Protein AF-A0A4U5U1N6-F1 (afdb_monomer)

Radius of gyration: 13.66 Å; Cα contacts (8 Å, |Δi|>4): 102; chains: 1; bounding box: 33×29×35 Å

Mean predicted aligned error: 4.56 Å

Structure (mmCIF, N/CA/C/O backbone):
data_AF-A0A4U5U1N6-F1
#
_entry.id   AF-A0A4U5U1N6-F1
#
loop_
_atom_site.group_PDB
_atom_site.id
_atom_site.type_symbol
_atom_site.label_atom_id
_atom_site.label_alt_id
_atom_site.label_comp_id
_atom_site.label_asym_id
_atom_site.label_entity_id
_atom_site.label_seq_id
_atom_site.pdbx_PDB_ins_code
_atom_site.Cartn_x
_atom_site.Cartn_y
_atom_site.Cartn_z
_atom_site.occupancy
_atom_site.B_iso_or_equiv
_atom_site.auth_seq_id
_atom_site.auth_comp_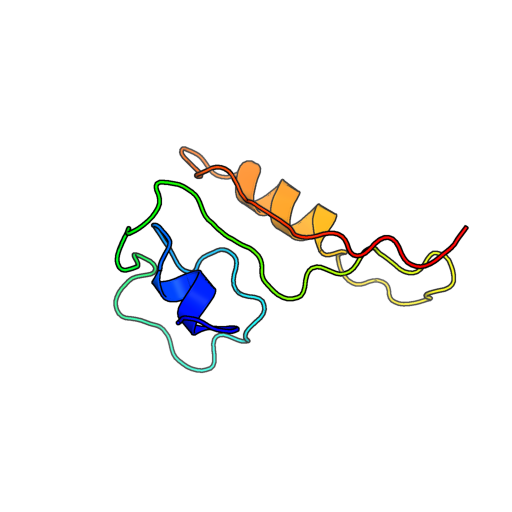id
_atom_site.auth_asym_id
_atom_site.auth_atom_id
_atom_site.pdbx_PDB_model_num
ATOM 1 N N . MET A 1 1 ? -17.905 -5.703 -6.079 1.00 54.88 1 MET A N 1
ATOM 2 C CA . MET A 1 1 ? -16.776 -5.376 -6.978 1.00 54.88 1 MET A CA 1
ATOM 3 C C . MET A 1 1 ? -16.101 -4.124 -6.446 1.00 54.88 1 MET A C 1
ATOM 5 O O . MET A 1 1 ? -16.811 -3.158 -6.208 1.00 54.88 1 MET A O 1
ATOM 9 N N . GLY A 1 2 ? -14.787 -4.156 -6.218 1.00 62.88 2 GLY A N 1
ATOM 10 C CA . GLY A 1 2 ? -13.970 -2.983 -5.888 1.00 62.88 2 GLY A CA 1
ATOM 11 C C . GLY A 1 2 ? -12.847 -2.852 -6.916 1.00 62.88 2 GLY A C 1
ATOM 12 O O . GLY A 1 2 ? -12.316 -3.866 -7.364 1.00 62.88 2 GLY A O 1
ATOM 13 N N . SER A 1 3 ? -12.534 -1.628 -7.334 1.00 79.69 3 SER A N 1
ATOM 14 C CA . SER A 1 3 ? -11.484 -1.332 -8.315 1.00 79.69 3 SER A CA 1
ATOM 15 C C . SER A 1 3 ? -10.712 -0.082 -7.901 1.00 79.69 3 SER A C 1
ATOM 17 O O . SER A 1 3 ? -11.319 0.888 -7.441 1.00 79.69 3 SER A O 1
ATOM 19 N N . SER A 1 4 ? -9.392 -0.074 -8.109 1.00 88.44 4 SER A N 1
ATOM 20 C CA . SER A 1 4 ? -8.504 1.050 -7.767 1.00 88.44 4 SER A CA 1
ATOM 21 C C . SER A 1 4 ? -8.659 1.478 -6.298 1.00 88.44 4 SER A C 1
ATOM 23 O O . SER A 1 4 ? -8.444 0.650 -5.418 1.00 88.44 4 SER A O 1
ATOM 25 N N . ALA A 1 5 ? -9.101 2.708 -6.011 1.00 91.00 5 ALA A N 1
ATOM 26 C CA . ALA A 1 5 ? -9.296 3.206 -4.646 1.00 91.00 5 ALA A CA 1
ATOM 27 C C . ALA A 1 5 ? -10.267 2.341 -3.819 1.00 91.00 5 ALA A C 1
ATOM 29 O O . ALA A 1 5 ? -10.076 2.163 -2.618 1.00 91.00 5 ALA A O 1
ATOM 30 N N . GLY A 1 6 ? -11.272 1.729 -4.462 1.00 91.88 6 GLY A N 1
ATOM 31 C CA . GLY A 1 6 ? -12.179 0.794 -3.790 1.00 91.88 6 GLY A CA 1
ATOM 32 C C . GLY A 1 6 ? -11.466 -0.445 -3.236 1.00 91.88 6 GLY A C 1
ATOM 33 O O . GLY A 1 6 ? -11.933 -1.031 -2.264 1.00 91.88 6 GLY A O 1
ATOM 34 N N . THR A 1 7 ? -10.320 -0.820 -3.812 1.00 92.62 7 THR A N 1
ATOM 35 C CA . THR A 1 7 ? -9.469 -1.901 -3.306 1.00 92.62 7 THR A CA 1
ATOM 36 C C . THR A 1 7 ? -8.761 -1.486 -2.017 1.00 92.62 7 THR A C 1
ATOM 38 O O . THR A 1 7 ? -8.796 -2.248 -1.061 1.00 92.62 7 THR A O 1
ATOM 41 N N . ASN A 1 8 ? -8.196 -0.274 -1.943 1.00 95.88 8 ASN A N 1
ATOM 42 C CA . ASN A 1 8 ? -7.582 0.238 -0.707 1.00 95.88 8 ASN A CA 1
ATOM 43 C C . ASN A 1 8 ? -8.610 0.425 0.418 1.00 95.88 8 ASN A C 1
ATOM 45 O O . ASN A 1 8 ? -8.331 0.168 1.580 1.00 95.88 8 ASN A O 1
ATOM 49 N N . VAL A 1 9 ? -9.826 0.862 0.094 1.00 96.19 9 VAL A N 1
ATOM 50 C CA . VAL A 1 9 ? -10.877 1.051 1.107 1.00 96.19 9 VAL A CA 1
ATOM 51 C C . VAL A 1 9 ? -11.413 -0.292 1.639 1.00 96.19 9 VAL A C 1
ATOM 53 O O . VAL A 1 9 ? -11.936 -0.354 2.750 1.00 96.19 9 VAL A O 1
ATOM 56 N N . ALA A 1 10 ? -11.258 -1.387 0.890 1.00 96.19 10 ALA A N 1
ATOM 57 C CA . ALA A 1 10 ? -11.633 -2.726 1.344 1.00 96.19 10 ALA A CA 1
ATOM 58 C C . ALA A 1 10 ? -10.626 -3.352 2.333 1.00 96.19 10 ALA A C 1
ATOM 60 O O . ALA A 1 10 ? -10.967 -4.337 2.988 1.00 96.19 10 ALA A O 1
ATOM 61 N N . THR A 1 11 ? -9.409 -2.813 2.454 1.00 96.81 11 THR A N 1
ATOM 62 C CA . THR A 1 11 ? -8.357 -3.331 3.347 1.00 96.81 11 THR A CA 1
ATOM 63 C C . THR A 1 11 ? -8.445 -2.743 4.753 1.00 96.81 11 THR A C 1
ATOM 65 O O . THR A 1 11 ? -9.420 -2.065 5.074 1.00 96.81 11 THR A O 1
ATOM 68 N N . ILE A 1 12 ? -7.465 -3.013 5.623 1.00 97.25 12 ILE A N 1
ATOM 69 C CA . ILE A 1 12 ? -7.477 -2.479 6.995 1.00 97.25 12 ILE A CA 1
ATOM 70 C C . ILE A 1 12 ? -7.136 -0.986 7.059 1.00 97.25 12 ILE A C 1
ATOM 72 O O . ILE A 1 12 ? -7.622 -0.273 7.939 1.00 97.25 12 ILE A O 1
ATOM 76 N N . SER A 1 13 ? -6.340 -0.488 6.111 1.00 97.12 13 SER A N 1
ATOM 77 C CA . SER A 1 13 ? -6.052 0.936 5.967 1.00 97.12 13 SER A CA 1
ATOM 78 C C . SER A 1 13 ? -5.764 1.327 4.517 1.00 97.12 13 SER A C 1
ATOM 80 O O . SER A 1 13 ? -5.502 0.472 3.669 1.00 97.12 13 SER A O 1
ATOM 82 N N . ILE A 1 14 ? -5.782 2.632 4.230 1.00 97.25 14 ILE A N 1
ATOM 83 C CA . ILE A 1 14 ? -5.450 3.187 2.905 1.00 97.25 14 ILE A CA 1
ATOM 84 C C . ILE A 1 14 ? -3.967 3.560 2.747 1.00 97.25 14 ILE A C 1
ATOM 86 O O . ILE A 1 14 ? -3.599 4.155 1.739 1.00 97.25 14 ILE A O 1
ATOM 90 N N . ASN A 1 15 ? -3.099 3.204 3.704 1.00 97.06 15 ASN A N 1
ATOM 91 C CA . ASN A 1 15 ? -1.675 3.591 3.717 1.00 97.06 15 ASN A CA 1
ATOM 92 C C . ASN A 1 15 ? -0.879 3.135 2.482 1.00 97.06 15 ASN A C 1
ATOM 94 O O . ASN A 1 15 ? 0.202 3.647 2.225 1.00 97.06 15 ASN A O 1
ATOM 98 N N . THR A 1 16 ? -1.408 2.178 1.720 1.00 97.00 16 THR A N 1
ATOM 99 C CA . THR A 1 16 ? -0.785 1.631 0.507 1.00 97.00 16 THR A CA 1
ATOM 100 C C . THR A 1 16 ? -1.411 2.171 -0.785 1.00 97.00 16 THR A C 1
ATOM 102 O O . THR A 1 16 ? -1.245 1.566 -1.845 1.00 97.00 16 THR A O 1
ATOM 105 N N . THR A 1 17 ? -2.148 3.287 -0.735 1.00 96.75 17 THR A N 1
ATOM 106 C CA . THR A 1 17 ? -2.606 3.982 -1.950 1.00 96.75 17 THR A CA 1
ATOM 107 C C . THR A 1 17 ? -1.445 4.679 -2.664 1.00 96.75 17 THR A C 1
ATOM 109 O O . THR A 1 17 ? -0.476 5.103 -2.039 1.00 96.75 17 THR A O 1
ATOM 112 N N . ASN A 1 18 ? -1.551 4.819 -3.986 1.00 95.50 18 ASN A N 1
ATOM 113 C CA . ASN A 1 18 ? -0.633 5.645 -4.780 1.00 95.50 18 ASN A CA 1
ATOM 114 C C . ASN A 1 18 ? -1.193 7.049 -5.041 1.00 95.50 18 ASN A C 1
ATOM 116 O O . ASN A 1 18 ? -0.545 7.849 -5.717 1.00 95.50 18 ASN A O 1
ATOM 120 N N . ASP A 1 19 ? -2.405 7.322 -4.557 1.00 95.75 19 ASP A N 1
ATOM 121 C CA . ASP A 1 19 ? -3.062 8.604 -4.744 1.00 95.75 19 ASP A CA 1
ATOM 122 C C . ASP A 1 19 ? -2.355 9.698 -3.942 1.00 95.75 19 ASP A C 1
ATOM 124 O O . ASP A 1 19 ? -1.849 9.489 -2.838 1.00 95.75 19 ASP A O 1
ATOM 128 N N . MET A 1 20 ? -2.347 10.903 -4.503 1.00 97.31 20 MET A N 1
ATOM 129 C CA . MET A 1 20 ? -1.832 12.079 -3.817 1.00 97.31 20 MET A CA 1
ATOM 130 C C . MET A 1 20 ? -2.805 12.502 -2.702 1.00 97.31 20 MET A C 1
ATOM 132 O O . MET A 1 20 ? -4.013 12.563 -2.954 1.00 97.31 20 MET A O 1
ATOM 136 N N . PRO A 1 21 ? -2.322 12.859 -1.496 1.00 95.44 21 PRO A N 1
ATOM 137 C CA . PRO A 1 21 ? -3.178 13.307 -0.399 1.00 95.44 21 PRO A CA 1
ATOM 138 C C . PRO A 1 21 ? -3.682 14.742 -0.637 1.00 95.44 21 PRO A C 1
ATOM 140 O O . PRO A 1 21 ? -3.232 15.691 -0.002 1.00 95.44 21 PRO A O 1
ATOM 143 N N . ILE A 1 22 ? -4.627 14.914 -1.568 1.00 97.94 22 ILE A N 1
ATOM 144 C CA . ILE A 1 22 ? -5.244 16.218 -1.877 1.00 97.94 22 ILE A CA 1
ATOM 145 C C . ILE A 1 22 ? -6.075 16.772 -0.711 1.00 97.94 22 ILE A C 1
ATOM 147 O O . ILE A 1 22 ? -6.265 17.980 -0.602 1.00 97.94 22 ILE A O 1
ATOM 151 N N . VAL A 1 23 ? -6.576 15.883 0.150 1.00 97.19 23 VAL A N 1
ATOM 152 C CA . VAL A 1 23 ? -7.338 16.183 1.363 1.00 97.19 23 VAL A CA 1
ATOM 153 C C . VAL A 1 23 ? -6.904 15.196 2.441 1.00 97.19 23 VAL A C 1
ATOM 155 O O . VAL A 1 23 ? -6.744 14.006 2.167 1.00 97.19 23 VAL A O 1
ATOM 158 N N . TYR A 1 24 ? -6.732 15.683 3.669 1.00 96.06 24 TYR A N 1
ATOM 159 C CA . TYR A 1 24 ? -6.437 14.831 4.815 1.00 96.06 24 TYR A CA 1
ATOM 160 C C . TYR A 1 24 ? -7.704 14.083 5.271 1.00 96.06 24 TYR A C 1
ATOM 162 O O . TYR A 1 24 ? -8.706 14.737 5.580 1.00 96.06 24 TYR A O 1
ATOM 170 N N . PRO A 1 25 ? -7.701 12.738 5.317 1.00 95.25 25 PRO A N 1
ATOM 171 C CA . PRO A 1 25 ? -8.849 11.987 5.796 1.00 95.25 25 PRO A CA 1
ATOM 172 C C . PRO A 1 25 ? -8.940 12.056 7.331 1.00 95.25 25 PRO A C 1
ATOM 174 O O . PRO A 1 25 ? -7.919 12.185 8.003 1.00 95.25 25 PRO A O 1
ATOM 177 N N . PRO A 1 26 ? -10.134 11.895 7.926 1.00 95.38 26 PRO A N 1
ATOM 178 C CA . PRO A 1 26 ? -10.276 11.844 9.385 1.00 95.38 26 PRO A CA 1
ATOM 179 C C . PRO A 1 26 ? -9.481 10.707 10.054 1.00 95.38 26 PRO A C 1
ATOM 181 O O . PRO A 1 26 ? -9.157 10.795 11.234 1.00 95.38 26 PRO A O 1
ATOM 184 N N . SER A 1 27 ? -9.192 9.634 9.310 1.00 96.81 27 SER A N 1
ATOM 185 C CA . SER A 1 27 ? -8.328 8.515 9.694 1.00 96.81 27 SER A CA 1
ATOM 186 C C . SER A 1 27 ? -7.825 7.799 8.435 1.00 96.81 27 SER A C 1
ATOM 188 O O . SER A 1 27 ? -8.469 7.867 7.387 1.00 96.81 27 SER A O 1
ATOM 190 N N . PHE A 1 28 ? -6.709 7.076 8.541 1.00 96.38 28 PHE A N 1
ATOM 191 C CA . PHE A 1 28 ? -6.241 6.162 7.493 1.00 96.38 28 PHE A CA 1
ATOM 192 C C . PHE A 1 28 ? -6.868 4.763 7.577 1.00 96.38 28 PHE A C 1
ATOM 194 O O . PHE A 1 28 ? -6.702 3.972 6.648 1.00 96.38 28 PHE A O 1
ATOM 201 N N . SER A 1 29 ? -7.590 4.448 8.657 1.00 97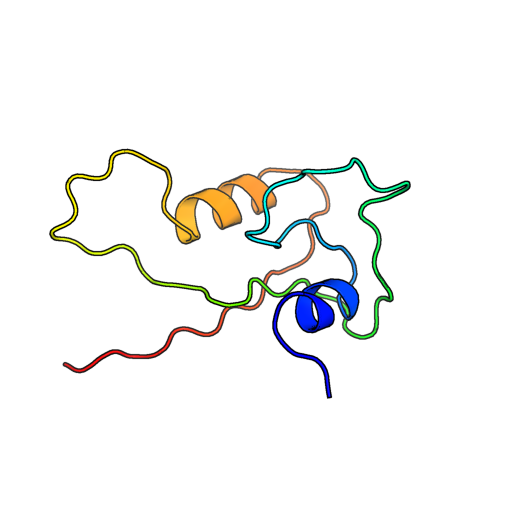.38 29 SER A N 1
ATOM 202 C CA . SER A 1 29 ? -8.344 3.197 8.791 1.00 97.38 29 SER A CA 1
ATOM 203 C C . SER A 1 29 ? -9.382 3.051 7.677 1.00 97.38 29 SER A C 1
ATOM 205 O O . SER A 1 29 ? -10.073 4.008 7.324 1.00 97.38 29 SER A O 1
ATOM 207 N N . ALA A 1 30 ? -9.503 1.839 7.148 1.00 96.25 30 ALA A N 1
ATOM 208 C CA . ALA A 1 30 ? -10.439 1.480 6.091 1.00 96.25 30 ALA A CA 1
ATOM 209 C C . ALA A 1 30 ? -11.459 0.438 6.601 1.00 96.25 30 ALA A C 1
ATOM 211 O O . ALA A 1 30 ? -11.587 0.233 7.808 1.00 96.25 30 ALA A O 1
ATOM 212 N N . ILE A 1 31 ? -12.247 -0.173 5.709 1.00 96.75 31 ILE A N 1
ATO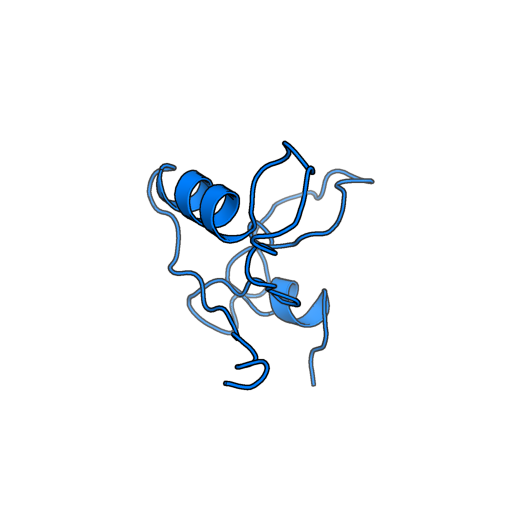M 213 C CA . ILE A 1 31 ? -13.409 -0.996 6.102 1.00 96.75 31 ILE A CA 1
ATOM 214 C C . ILE A 1 31 ? -12.984 -2.350 6.704 1.00 96.75 31 ILE A C 1
ATOM 216 O O . ILE A 1 31 ? -13.740 -2.946 7.468 1.00 96.75 31 ILE A O 1
ATOM 220 N N . GLY A 1 32 ? -11.780 -2.839 6.393 1.00 96.25 32 GLY A N 1
ATOM 221 C CA . GLY A 1 32 ? -11.217 -4.042 7.011 1.00 96.25 32 GLY A CA 1
ATOM 222 C C . GLY A 1 32 ? -11.858 -5.353 6.551 1.00 96.25 32 GLY A C 1
ATOM 223 O O . GLY A 1 32 ? -11.962 -6.287 7.340 1.00 96.25 32 GLY A O 1
ATOM 224 N N . LEU A 1 33 ? -12.290 -5.452 5.287 1.00 96.94 33 LEU A N 1
ATOM 225 C CA . LEU A 1 33 ? -12.867 -6.692 4.741 1.00 96.94 33 LEU A CA 1
ATOM 226 C C . LEU A 1 33 ? -11.829 -7.818 4.609 1.00 96.94 33 LEU A C 1
ATOM 228 O O . LEU A 1 33 ? -12.191 -8.993 4.609 1.00 96.94 33 LEU A O 1
ATOM 232 N N . VAL A 1 34 ? -10.550 -7.461 4.487 1.00 95.06 34 VAL A N 1
ATOM 233 C CA . VAL A 1 34 ? -9.406 -8.383 4.490 1.00 95.06 34 VAL A CA 1
ATOM 234 C C . VAL A 1 34 ? -8.347 -7.900 5.490 1.00 95.06 34 VAL A C 1
ATOM 236 O O . VAL A 1 34 ? -8.207 -6.688 5.663 1.00 95.06 34 VAL A O 1
ATOM 239 N N . PRO A 1 35 ? -7.582 -8.802 6.141 1.00 96.19 35 PRO A N 1
ATOM 240 C CA . PRO A 1 35 ? -6.677 -8.457 7.246 1.00 96.19 35 PRO A CA 1
ATOM 241 C C . PRO A 1 35 ? -5.287 -7.975 6.786 1.00 96.19 35 PRO A C 1
ATOM 243 O O . PRO A 1 35 ? -4.307 -8.095 7.515 1.00 96.19 35 PRO A O 1
ATOM 246 N N . PHE A 1 36 ? -5.177 -7.478 5.559 1.00 96.69 36 PHE A N 1
ATOM 247 C CA . PHE A 1 36 ? -3.932 -7.021 4.944 1.00 96.69 36 PHE A CA 1
ATOM 248 C C . PHE A 1 36 ? -4.218 -5.835 4.027 1.00 96.69 36 PHE A C 1
ATOM 250 O O . PHE A 1 36 ? -5.367 -5.617 3.641 1.00 96.69 36 PHE A O 1
ATOM 257 N N . ASN A 1 37 ? -3.178 -5.095 3.658 1.00 97.50 37 ASN A N 1
ATOM 258 C CA . ASN A 1 37 ? -3.256 -3.988 2.715 1.00 97.50 37 ASN A CA 1
ATOM 259 C C . ASN A 1 37 ? -2.973 -4.448 1.279 1.00 97.50 37 ASN A C 1
ATOM 261 O O . ASN A 1 37 ? -2.342 -5.475 1.054 1.00 97.50 37 ASN A O 1
ATOM 265 N N . ILE A 1 38 ? -3.442 -3.693 0.288 1.00 96.50 38 ILE A N 1
ATOM 266 C CA . ILE A 1 38 ? -3.221 -3.978 -1.134 1.00 96.50 38 ILE A CA 1
ATOM 267 C C . ILE A 1 38 ? -2.686 -2.702 -1.778 1.00 96.50 38 ILE A C 1
ATOM 269 O O . ILE A 1 38 ? -3.345 -1.669 -1.687 1.00 96.50 38 ILE A O 1
ATOM 273 N N . ASN A 1 39 ? -1.546 -2.771 -2.472 1.00 96.31 39 ASN A N 1
ATOM 274 C CA . ASN A 1 39 ? -1.101 -1.684 -3.350 1.00 96.31 39 ASN A CA 1
ATOM 275 C C . ASN A 1 39 ? -1.602 -1.969 -4.780 1.00 96.31 39 ASN A C 1
ATOM 277 O O . ASN A 1 39 ? -1.020 -2.808 -5.474 1.00 96.31 39 ASN A O 1
ATOM 281 N N . PRO A 1 40 ? -2.709 -1.345 -5.232 1.00 92.00 40 PRO A N 1
ATOM 282 C CA . PRO A 1 40 ? -3.184 -1.520 -6.599 1.00 92.00 40 PRO A CA 1
ATOM 283 C C . PRO A 1 40 ? -2.232 -0.839 -7.585 1.00 92.00 40 PRO A C 1
ATOM 285 O O . PRO A 1 40 ? -1.504 0.083 -7.219 1.00 92.00 40 PRO A O 1
ATOM 288 N N . HIS A 1 41 ? -2.274 -1.254 -8.854 1.00 91.19 41 HIS A N 1
ATOM 289 C CA . HIS A 1 41 ? -1.424 -0.688 -9.915 1.00 91.19 41 HIS A CA 1
ATOM 290 C C . HIS A 1 41 ? 0.065 -0.723 -9.556 1.00 91.19 41 HIS A C 1
ATOM 292 O O . HIS A 1 41 ? 0.794 0.245 -9.797 1.00 91.19 41 HIS A O 1
ATOM 298 N N . TYR A 1 42 ? 0.496 -1.797 -8.894 1.00 91.75 42 TYR A N 1
ATOM 299 C CA . TYR A 1 42 ? 1.907 -2.031 -8.638 1.00 91.75 42 TYR A CA 1
ATOM 300 C C . TYR A 1 42 ? 2.607 -2.270 -9.975 1.00 91.75 42 TYR A C 1
ATOM 302 O O . TYR A 1 42 ? 2.153 -3.075 -10.783 1.00 91.75 42 TYR A O 1
ATOM 310 N N . LEU A 1 43 ? 3.695 -1.542 -10.200 1.00 90.19 43 LEU A N 1
ATOM 311 C CA . LEU A 1 43 ? 4.539 -1.672 -11.377 1.00 90.19 43 LEU A CA 1
ATOM 312 C C . LEU A 1 43 ? 5.971 -1.839 -10.892 1.00 90.19 43 LEU A C 1
ATOM 314 O O . LEU A 1 43 ? 6.429 -1.060 -10.045 1.00 90.19 43 LEU A O 1
ATOM 318 N N . ASP A 1 44 ? 6.651 -2.848 -11.428 1.00 89.69 44 ASP A N 1
ATOM 319 C CA . ASP A 1 44 ? 8.080 -3.021 -11.215 1.00 89.69 44 ASP A CA 1
ATOM 320 C C . ASP A 1 44 ? 8.845 -1.821 -11.789 1.00 89.69 44 ASP A C 1
ATOM 322 O O . ASP A 1 44 ? 8.394 -1.134 -12.712 1.00 89.69 44 ASP A O 1
ATOM 326 N N . ALA A 1 45 ? 10.000 -1.530 -11.194 1.00 88.75 45 ALA A N 1
ATOM 327 C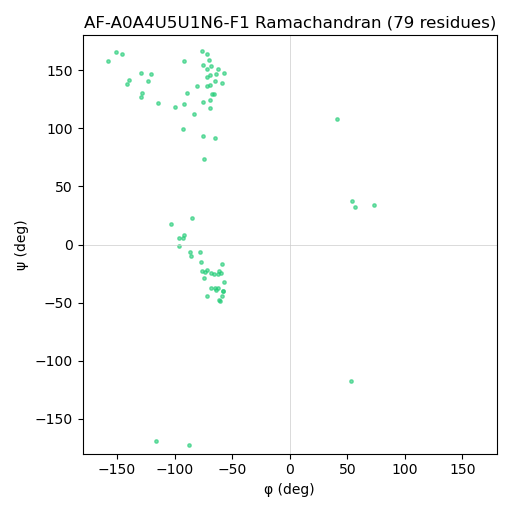 CA . ALA A 1 45 ? 10.835 -0.434 -11.655 1.00 88.75 45 ALA A CA 1
ATOM 328 C C . ALA 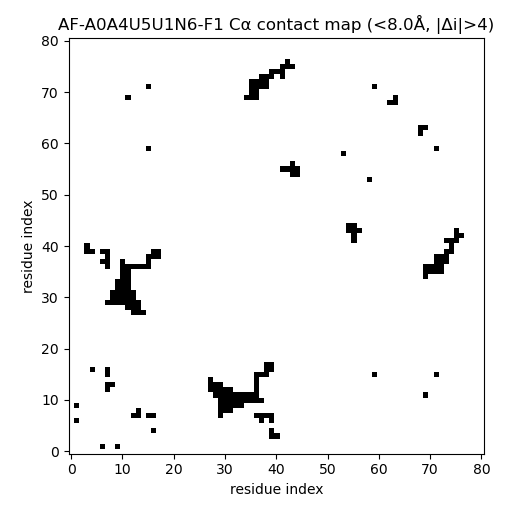A 1 45 ? 11.402 -0.748 -13.046 1.00 88.75 45 ALA A C 1
ATOM 330 O O . ALA A 1 45 ? 11.994 -1.805 -13.247 1.00 88.75 45 ALA A O 1
ATOM 331 N N . ASP A 1 46 ? 11.258 0.189 -13.986 1.00 88.81 46 ASP A N 1
ATOM 332 C CA . ASP A 1 46 ? 11.882 0.087 -15.306 1.00 88.81 46 ASP A CA 1
ATOM 333 C C . ASP A 1 46 ? 13.414 0.232 -15.180 1.00 88.81 46 ASP A C 1
ATOM 335 O O . ASP A 1 46 ? 13.882 1.311 -14.791 1.00 88.81 46 ASP A O 1
ATOM 339 N N . PRO A 1 47 ? 14.212 -0.799 -15.537 1.00 86.88 47 PRO A N 1
ATOM 340 C CA . PRO A 1 47 ? 15.673 -0.749 -15.458 1.00 86.88 47 PRO A CA 1
ATOM 341 C C . PRO A 1 47 ? 16.314 0.333 -16.340 1.00 86.88 47 PRO A C 1
ATOM 343 O O . PRO A 1 47 ? 17.445 0.743 -16.081 1.00 86.88 47 PRO A O 1
ATOM 346 N N . GLY A 1 48 ? 15.624 0.783 -17.394 1.00 91.00 48 GLY A N 1
ATOM 347 C CA . GLY A 1 48 ? 16.091 1.840 -18.296 1.00 91.00 48 GLY A CA 1
ATOM 348 C C . GLY A 1 48 ? 15.743 3.257 -17.834 1.00 91.00 48 GLY A C 1
ATOM 349 O O . GLY A 1 48 ? 16.178 4.237 -18.453 1.00 91.00 48 GLY A O 1
ATOM 350 N N . SER A 1 49 ? 14.959 3.391 -16.765 1.00 89.50 49 SER A N 1
ATOM 351 C CA . SER A 1 49 ? 14.484 4.684 -16.291 1.00 89.50 49 SER A CA 1
ATOM 352 C C . SER A 1 49 ? 15.616 5.533 -15.710 1.00 89.50 49 SER A C 1
ATOM 354 O O . SER A 1 49 ? 16.445 5.072 -14.932 1.00 89.50 49 SER A O 1
ATOM 356 N N . ARG A 1 50 ? 15.617 6.829 -16.047 1.00 92.00 50 ARG A N 1
ATOM 357 C CA . ARG A 1 50 ? 16.462 7.853 -15.396 1.00 92.00 50 ARG A CA 1
ATOM 358 C C . ARG A 1 50 ? 15.747 8.549 -14.236 1.00 92.00 50 ARG A C 1
ATOM 360 O O . ARG A 1 50 ? 16.238 9.552 -13.720 1.00 92.00 50 ARG A O 1
ATOM 367 N N . HIS A 1 51 ? 14.548 8.087 -13.888 1.00 90.62 51 HIS A N 1
ATOM 368 C CA . HIS A 1 51 ? 13.790 8.645 -12.782 1.00 90.62 51 HIS A CA 1
ATOM 369 C C . HIS A 1 51 ? 14.479 8.296 -11.460 1.00 90.62 51 HIS A C 1
ATOM 371 O O . HIS A 1 51 ? 14.707 7.130 -11.169 1.00 90.62 51 HIS A O 1
ATOM 377 N N . MET A 1 52 ? 14.793 9.321 -10.668 1.00 90.44 52 MET A N 1
ATOM 378 C CA . MET A 1 52 ? 15.512 9.186 -9.393 1.00 90.44 52 MET A CA 1
ATOM 379 C C . MET A 1 52 ? 14.578 9.132 -8.174 1.00 90.44 52 MET A C 1
ATOM 381 O O . MET A 1 52 ? 15.045 9.203 -7.041 1.00 90.44 52 MET A O 1
ATOM 385 N N . GLY A 1 53 ? 13.263 9.089 -8.395 1.00 92.50 53 GLY A N 1
ATOM 386 C CA . GLY A 1 53 ? 12.289 8.887 -7.327 1.00 92.50 53 GLY A CA 1
ATOM 387 C C . GLY A 1 53 ? 12.241 7.433 -6.865 1.00 92.50 53 GLY A C 1
ATOM 388 O O . GLY A 1 53 ? 12.748 6.533 -7.531 1.00 92.50 53 GLY A O 1
ATOM 389 N N . GLU A 1 54 ? 11.601 7.213 -5.723 1.00 95.19 54 GLU A N 1
ATOM 390 C CA . GLU A 1 54 ? 11.472 5.883 -5.130 1.00 95.19 54 GLU A CA 1
ATOM 391 C C . GLU A 1 54 ? 10.642 4.945 -6.010 1.00 95.19 54 GLU A C 1
ATOM 393 O O . GLU A 1 54 ? 9.597 5.323 -6.556 1.00 95.19 54 GLU A O 1
ATOM 398 N N . THR A 1 55 ? 11.071 3.689 -6.087 1.00 95.19 55 THR A N 1
ATOM 399 C CA . THR A 1 55 ? 10.291 2.616 -6.704 1.00 95.19 55 THR A CA 1
ATOM 400 C C . THR A 1 55 ? 9.098 2.239 -5.822 1.00 95.19 55 THR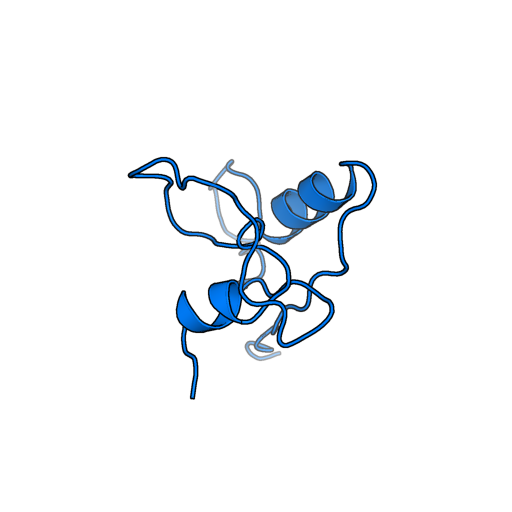 A C 1
ATOM 402 O O . THR A 1 55 ? 9.044 2.545 -4.627 1.00 95.19 55 THR A O 1
ATOM 405 N N . ARG A 1 56 ? 8.117 1.524 -6.390 1.00 95.19 56 ARG A N 1
ATOM 406 C CA . ARG A 1 56 ? 6.987 1.003 -5.600 1.00 95.19 56 ARG A CA 1
ATOM 407 C C . ARG A 1 56 ? 7.440 0.023 -4.526 1.00 95.19 56 ARG A C 1
ATOM 409 O O . ARG A 1 56 ? 6.904 0.049 -3.426 1.00 95.19 56 ARG A O 1
ATOM 416 N N . GLU A 1 57 ? 8.443 -0.795 -4.830 1.00 95.25 57 GLU A N 1
ATOM 417 C CA . GLU A 1 57 ? 9.059 -1.686 -3.850 1.00 95.25 57 GLU A CA 1
ATOM 418 C C . GLU A 1 57 ? 9.679 -0.905 -2.692 1.00 95.25 57 GLU A C 1
ATOM 420 O O . GLU A 1 57 ? 9.359 -1.191 -1.546 1.00 95.25 57 GLU A O 1
ATOM 425 N N . GLN A 1 58 ? 10.472 0.134 -2.976 1.00 96.69 58 GLN A N 1
ATOM 426 C CA . GLN A 1 58 ? 11.101 0.956 -1.937 1.00 96.69 58 GLN A CA 1
ATOM 427 C C . GLN A 1 58 ? 10.072 1.598 -1.004 1.00 96.69 58 GLN A C 1
ATOM 429 O O . GLN A 1 58 ? 10.228 1.523 0.211 1.00 96.69 58 GLN A O 1
ATOM 434 N N . ARG A 1 59 ? 8.984 2.155 -1.5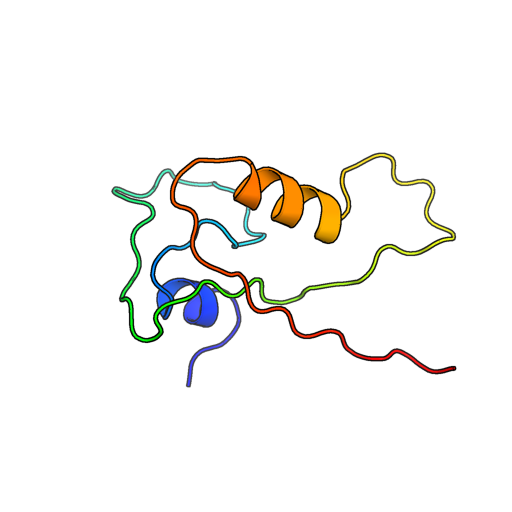49 1.00 97.38 59 ARG A N 1
ATOM 435 C CA . ARG A 1 59 ? 7.907 2.746 -0.735 1.00 97.38 59 ARG A CA 1
ATOM 436 C C . ARG A 1 59 ? 7.188 1.723 0.139 1.00 97.38 59 ARG A C 1
ATOM 438 O O . ARG A 1 59 ? 6.843 2.018 1.279 1.00 97.38 59 ARG A O 1
ATOM 445 N N . ILE A 1 60 ? 6.949 0.518 -0.381 1.00 97.00 60 ILE A N 1
ATOM 446 C CA . ILE A 1 60 ? 6.350 -0.565 0.409 1.00 97.00 60 ILE A CA 1
ATOM 447 C C . ILE A 1 60 ? 7.329 -1.044 1.485 1.00 97.00 60 ILE A C 1
ATOM 449 O O . ILE A 1 60 ? 6.896 -1.332 2.596 1.00 97.00 60 ILE A O 1
ATOM 453 N N . THR A 1 61 ? 8.631 -1.103 1.205 1.00 97.38 61 THR A N 1
ATOM 454 C CA . THR A 1 61 ? 9.648 -1.427 2.215 1.00 97.38 61 THR A CA 1
ATOM 455 C C . THR A 1 61 ? 9.660 -0.389 3.331 1.00 97.38 61 THR A C 1
ATOM 457 O O . THR A 1 61 ? 9.558 -0.776 4.487 1.00 97.38 61 THR A O 1
ATOM 460 N N . GLN A 1 62 ? 9.664 0.906 2.998 1.00 97.62 62 GLN A N 1
ATOM 461 C CA . GLN A 1 62 ? 9.560 1.995 3.979 1.00 97.62 62 GLN A CA 1
ATOM 462 C C . GLN A 1 62 ? 8.287 1.895 4.822 1.00 97.62 62 GLN A C 1
ATOM 464 O O . GLN A 1 62 ? 8.328 2.091 6.029 1.00 97.62 62 GLN A O 1
ATOM 469 N N . PHE A 1 63 ? 7.151 1.532 4.215 1.00 97.19 63 PHE A N 1
ATOM 470 C CA . PHE A 1 63 ? 5.930 1.274 4.979 1.00 97.19 63 PHE A CA 1
ATOM 471 C C . PHE A 1 63 ? 6.140 0.176 6.032 1.00 97.19 63 PHE A C 1
ATOM 473 O O . PHE A 1 63 ? 5.680 0.333 7.152 1.00 97.19 63 PHE A O 1
ATOM 480 N N . HIS A 1 64 ? 6.876 -0.892 5.721 1.00 97.88 64 HIS A N 1
ATOM 481 C CA . HIS A 1 64 ? 7.163 -1.963 6.683 1.00 97.88 64 HIS A CA 1
ATOM 482 C C . HIS A 1 64 ? 8.265 -1.631 7.706 1.00 97.88 64 HIS A C 1
ATOM 484 O O . HIS A 1 64 ? 8.495 -2.427 8.616 1.00 97.88 64 HIS A O 1
ATOM 490 N N . GLU A 1 65 ? 8.951 -0.492 7.583 1.00 97.81 65 GLU A N 1
ATOM 491 C CA . GLU A 1 65 ? 9.867 0.003 8.623 1.00 97.81 65 GLU A CA 1
ATOM 492 C C . GLU A 1 65 ? 9.099 0.618 9.804 1.00 97.81 65 GLU A C 1
ATOM 494 O O . GLU A 1 65 ? 9.613 0.656 10.924 1.00 97.81 65 GLU A O 1
ATOM 499 N N . GLU A 1 66 ? 7.855 1.051 9.577 1.00 96.38 66 GLU A N 1
ATOM 500 C CA . GLU A 1 66 ? 6.963 1.525 10.631 1.00 96.38 66 GLU A CA 1
ATOM 501 C C . GLU A 1 66 ? 6.459 0.358 11.503 1.00 96.38 66 GLU A C 1
ATOM 503 O O . GLU A 1 66 ? 6.187 -0.742 10.998 1.00 96.38 66 GLU A O 1
ATOM 508 N N . PRO A 1 67 ? 6.294 0.580 12.819 1.00 94.75 67 PRO A N 1
ATOM 509 C CA . PRO A 1 67 ? 5.829 -0.452 13.734 1.00 94.75 67 PRO A CA 1
ATOM 510 C C . PRO A 1 67 ? 4.398 -0.902 13.409 1.00 94.75 67 PRO A C 1
ATOM 512 O O . PRO A 1 67 ? 3.551 -0.109 13.000 1.00 94.75 67 PRO A O 1
ATOM 515 N N . ASP A 1 68 ? 4.128 -2.187 13.651 1.00 93.31 68 ASP A N 1
ATOM 516 C CA . ASP A 1 68 ? 2.794 -2.799 13.578 1.00 93.31 68 ASP A CA 1
ATOM 517 C C . ASP A 1 68 ? 2.076 -2.643 12.223 1.00 93.31 68 ASP A C 1
ATOM 519 O O . ASP A 1 68 ? 0.844 -2.580 12.146 1.00 93.31 68 ASP A O 1
ATOM 523 N N . THR A 1 69 ? 2.834 -2.613 11.127 1.00 95.31 69 THR A N 1
ATOM 524 C CA . THR A 1 69 ? 2.259 -2.502 9.786 1.00 95.31 69 THR A CA 1
ATOM 525 C C . THR A 1 69 ? 1.735 -3.837 9.243 1.00 95.31 69 THR A C 1
ATOM 527 O O . THR A 1 69 ? 2.377 -4.882 9.379 1.00 95.31 69 THR A O 1
ATOM 530 N N . PRO A 1 70 ? 0.537 -3.851 8.624 1.00 95.44 70 PRO A N 1
ATOM 531 C CA . PRO A 1 70 ? -0.010 -5.049 7.997 1.00 95.44 70 PRO A CA 1
ATOM 532 C C . PRO A 1 70 ? 0.784 -5.463 6.764 1.00 95.44 70 PRO A C 1
ATOM 534 O O . PRO A 1 70 ? 1.304 -4.621 6.037 1.00 95.44 70 PRO A O 1
ATOM 537 N N . GLY A 1 71 ? 0.743 -6.758 6.447 1.00 97.25 71 GLY A N 1
ATOM 538 C CA . GLY A 1 71 ? 1.272 -7.254 5.179 1.00 97.25 71 GLY A CA 1
ATOM 539 C C . GLY A 1 71 ? 0.617 -6.568 3.975 1.00 97.25 71 GLY A C 1
ATOM 540 O O . GLY A 1 71 ? -0.563 -6.203 4.012 1.00 97.25 71 GLY A O 1
ATOM 541 N N . VAL A 1 72 ? 1.385 -6.411 2.896 1.00 97.50 72 VAL A N 1
ATOM 542 C CA . VAL A 1 72 ? 0.933 -5.775 1.653 1.00 97.50 72 VAL A CA 1
ATOM 543 C C . VAL A 1 72 ? 0.907 -6.789 0.516 1.00 97.50 72 VAL A C 1
ATOM 545 O O . VAL A 1 72 ? 1.927 -7.376 0.165 1.00 97.50 72 VAL A O 1
ATOM 548 N N . LEU A 1 73 ? -0.263 -6.969 -0.094 1.00 96.56 73 LEU A N 1
ATOM 549 C CA . LEU A 1 73 ? -0.433 -7.751 -1.310 1.00 96.56 73 LEU A CA 1
ATOM 550 C C . LEU A 1 73 ? -0.242 -6.853 -2.538 1.00 96.56 73 LEU A C 1
ATOM 552 O O . LEU A 1 73 ? -0.875 -5.803 -2.671 1.00 96.56 73 LEU A O 1
ATOM 556 N N . VAL A 1 74 ? 0.595 -7.307 -3.465 1.00 93.69 74 VAL A N 1
ATOM 557 C CA . VAL A 1 74 ? 0.802 -6.682 -4.774 1.00 93.69 74 VAL A CA 1
ATOM 558 C C . VAL A 1 74 ? 0.454 -7.677 -5.866 1.00 93.69 74 VAL A C 1
ATOM 560 O O . VAL A 1 74 ? 0.678 -8.878 -5.718 1.00 93.69 74 VAL A O 1
ATOM 563 N N . ARG A 1 75 ? -0.077 -7.181 -6.983 1.00 88.56 75 ARG A N 1
ATOM 564 C CA . ARG A 1 75 ? -0.126 -7.963 -8.215 1.00 88.56 75 ARG A CA 1
ATOM 565 C C . ARG A 1 75 ? 1.025 -7.503 -9.102 1.00 88.56 75 ARG A C 1
ATOM 567 O O . ARG A 1 75 ? 1.045 -6.342 -9.494 1.00 88.56 75 ARG A O 1
ATOM 574 N N . ARG A 1 76 ? 1.946 -8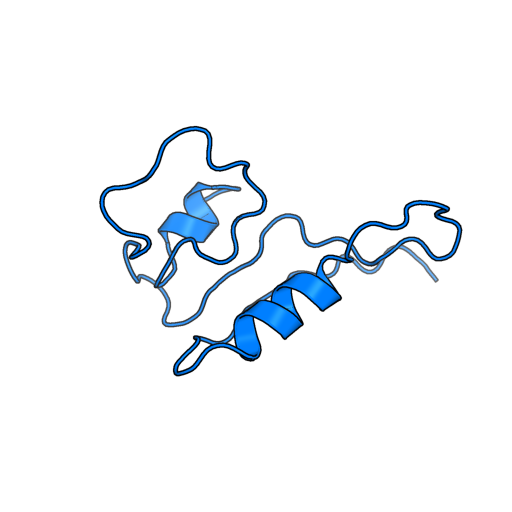.413 -9.410 1.00 82.56 76 ARG A N 1
ATOM 575 C CA . ARG A 1 76 ? 2.946 -8.221 -10.461 1.00 82.56 76 ARG A CA 1
ATOM 576 C C . ARG A 1 76 ? 2.370 -8.800 -11.745 1.00 82.56 76 ARG A C 1
ATOM 578 O O . ARG A 1 76 ? 1.989 -9.969 -11.764 1.00 82.56 76 ARG A O 1
ATOM 585 N N . ASP A 1 77 ? 2.239 -7.976 -12.772 1.00 68.69 77 ASP A N 1
ATOM 586 C CA . ASP A 1 77 ? 1.970 -8.486 -14.109 1.00 68.69 77 ASP A CA 1
ATOM 587 C C . ASP A 1 77 ? 3.335 -8.886 -14.689 1.00 68.69 77 ASP A C 1
ATOM 589 O O . ASP A 1 77 ? 4.195 -8.032 -14.888 1.00 68.69 77 ASP A O 1
ATOM 593 N N . GLU A 1 78 ? 3.571 -10.185 -14.903 1.00 56.12 78 GLU A N 1
ATOM 594 C CA . GLU A 1 78 ? 4.766 -10.656 -15.612 1.00 56.12 78 GLU A CA 1
ATOM 595 C C . GLU A 1 78 ? 4.706 -10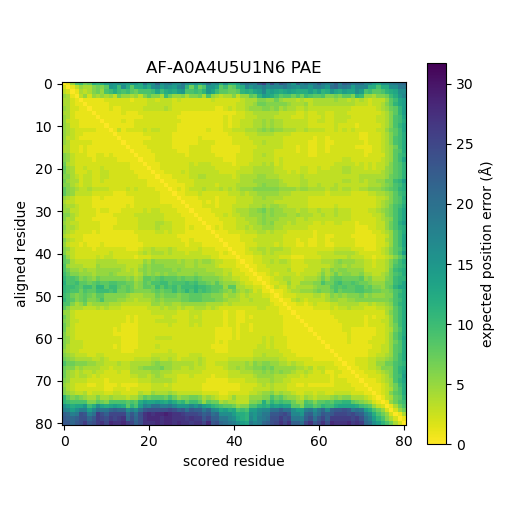.154 -17.062 1.00 56.12 78 GLU A C 1
ATOM 597 O O . GLU A 1 78 ? 4.118 -10.782 -17.945 1.00 56.12 78 GLU A O 1
ATOM 602 N N . ALA A 1 79 ? 5.283 -8.983 -17.320 1.00 49.72 79 ALA A N 1
ATOM 603 C CA . ALA A 1 79 ? 5.502 -8.499 -18.670 1.00 49.72 79 ALA A CA 1
ATOM 604 C C . ALA A 1 79 ? 6.680 -9.277 -19.281 1.00 49.72 79 ALA A C 1
ATOM 606 O O . ALA A 1 79 ? 7.829 -8.904 -19.087 1.00 49.72 79 ALA A O 1
ATOM 607 N N . SER A 1 80 ? 6.351 -10.366 -19.987 1.00 42.12 80 SER A N 1
ATOM 608 C CA . SER A 1 80 ? 7.109 -11.000 -21.085 1.00 42.12 80 SER A CA 1
ATOM 609 C C . SER A 1 80 ? 8.638 -11.116 -20.934 1.00 42.12 80 SER A C 1
ATOM 611 O O . SER A 1 80 ? 9.362 -10.140 -21.121 1.00 42.12 80 SER A O 1
ATOM 613 N N . LEU A 1 81 ? 9.089 -12.361 -20.711 1.00 39.81 81 LEU A N 1
ATOM 614 C CA . LEU A 1 81 ? 10.437 -12.862 -21.035 1.00 39.81 81 LEU A CA 1
ATOM 615 C C . LEU A 1 81 ? 10.880 -12.494 -22.460 1.00 39.81 81 LEU A C 1
ATOM 617 O O . LEU A 1 81 ? 10.014 -12.521 -23.367 1.00 39.81 81 LEU A O 1
#

Nearest PDB structures (foldseek):
  7ffp-assembly1_A-2  TM=9.768E-01  e=4.204E-10  Xenopus laevis
  7c9b-assembly1_A-2  TM=9.367E-01  e=4.165E-08  Xenopus laevis
  6a4s-assembly1_B  TM=8.581E-01  e=9.037E-05  Salmonella enterica subsp. enterica serovar Typhimurium str. LT2
  1fye-assembly1_A  TM=8.389E-01  e=1.980E-03  Salmonella enterica subsp. enterica serovar Typhimurium

Organism: Collichthys lucidus (NCBI:txid240159)

Sequence (81 aa):
MGSSAGTNVATISINTTNDMPIVYPPSFSAIGLVPFNINPHYLDADPGSRHMGETREQRITQFHEEPDTPGVLVRRDEASL

InterPro domains:
  IPR005320 Peptidase S51 [PF03575] (1-75)
  IPR029062 Class I glutamine amidotransferase-like [G3DSA:3.40.50.880] (1-81)
  IPR029062 Class I glutamine amidotransferase-like [SSF52317] (1-69)

pLDDT: mean 90.9, std 12.36, range [39.81, 97.94]

Foldseek 3Di:
DADQQRQQLLAQFNLQHPDDCPDDDPDRGHPHNDDAGENPPQEADDPPDPDPDDHSVRSVVVQVVDPPHGHYDYDYDPDDD

Secondary structure (DSSP, 8-state):
---THHHHHTSSBSTT--S--SS--S-SB---SSSSEEETT--PPPTT----SPPHHHHHHHHHHSTTPPPEEE-------

Solvent-accessible surface area (backbone atoms only — not comparable to full-atom values): 5226 Å² total; per-residue (Å²): 140,66,63,65,70,45,43,19,44,38,8,41,30,41,85,44,57,88,73,78,82,88,63,87,66,101,59,59,69,37,72,44,79,39,96,34,29,39,31,68,91,49,58,81,74,62,90,86,58,86,72,87,68,83,43,60,65,55,54,54,51,55,52,61,71,45,83,94,56,66,58,71,50,69,59,80,78,86,80,73,134